Protein AF-A0A2X2WBQ2-F1 (afdb_monomer_lite)

Sequence (147 aa):
MNEFVDLLPAQQRMQGENWYRGTADAVTQNLDIIRRYKAEYVVILAGDHIYKQDYSRMLIDHFEKGARCTVACMPVPIEEATAFGVMAVDEGDKIIEFVEKPANPPAMPGDATKSLASMGIYIFNADYLYELLEEDDKDDTSSPRFR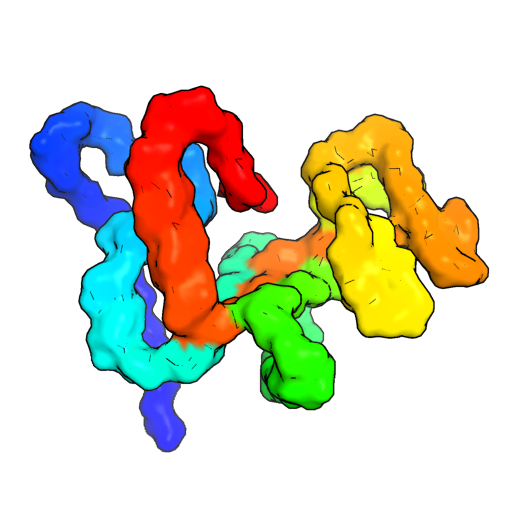

Organism: Citrobacter koseri (NCBI:txid545)

InterPro domains:
  IPR005835 Nucleotidyl transferase domain [PF00483] (8-140)
  IPR005836 ADP-glucose pyrophosphorylase, conserved site [PS00809] (19-27)
  IPR005836 ADP-glucose pyrophosphorylase, conserved site [PS00810] (117-127)
  IPR011831 Glucose-1-phosphate adenylyltransferase [PTHR43523] (2-138)
  IPR029044 Nucleotide-diphospho-sugar transferases [G3DSA:3.90.550.10] (1-147)
  IPR029044 Nucleotide-diphospho-sugar transferases [SSF53448] (3-138)

Structure (mmCIF, N/CA/C/O backbone):
data_AF-A0A2X2WBQ2-F1
#
_entry.id   AF-A0A2X2WBQ2-F1
#
loop_
_atom_site.group_PDB
_atom_site.id
_atom_site.type_symbol
_atom_site.label_atom_id
_atom_site.label_alt_id
_atom_site.label_comp_id
_atom_site.label_asym_id
_atom_site.label_entity_id
_atom_site.label_seq_id
_atom_site.pdbx_PDB_ins_code
_atom_site.Cartn_x
_atom_site.Cartn_y
_atom_site.Cartn_z
_atom_site.occupancy
_atom_site.B_iso_or_equiv
_atom_site.auth_seq_id
_atom_site.auth_comp_id
_atom_site.auth_asym_id
_atom_site.auth_atom_id
_atom_site.pdbx_PDB_model_num
ATOM 1 N N . MET A 1 1 ? 13.229 -22.628 -6.932 1.00 41.81 1 MET A N 1
ATOM 2 C CA . MET A 1 1 ? 13.470 -21.731 -5.787 1.00 41.81 1 MET A CA 1
ATOM 3 C C . MET A 1 1 ? 14.696 -20.918 -6.156 1.00 41.81 1 MET A C 1
ATOM 5 O O . MET A 1 1 ? 15.765 -21.499 -6.273 1.00 41.81 1 MET A O 1
ATOM 9 N N . ASN A 1 2 ? 14.496 -19.657 -6.535 1.00 53.19 2 ASN A N 1
ATOM 10 C CA . ASN A 1 2 ? 15.531 -18.767 -7.065 1.00 53.19 2 ASN A CA 1
ATOM 11 C C . ASN A 1 2 ? 15.476 -17.481 -6.232 1.00 53.19 2 ASN A C 1
ATOM 13 O O . ASN A 1 2 ? 14.990 -16.453 -6.688 1.00 53.19 2 ASN A O 1
ATOM 17 N N . GLU A 1 3 ? 15.844 -17.602 -4.958 1.00 67.56 3 GLU A N 1
ATOM 18 C CA . GLU A 1 3 ? 15.915 -16.476 -4.028 1.00 67.56 3 GLU A CA 1
ATOM 19 C C . GLU A 1 3 ? 17.302 -15.851 -4.154 1.00 67.56 3 GLU A C 1
ATOM 21 O O . GLU A 1 3 ? 18.316 -16.532 -3.996 1.00 67.56 3 GLU A O 1
ATOM 26 N N . PHE A 1 4 ? 17.352 -14.568 -4.481 1.00 77.00 4 PHE A N 1
ATOM 27 C CA . PHE A 1 4 ? 18.587 -13.802 -4.571 1.00 77.00 4 PHE A CA 1
ATOM 28 C C . PHE A 1 4 ? 18.334 -12.397 -4.029 1.00 77.00 4 PHE A C 1
ATOM 30 O O . PHE A 1 4 ? 17.196 -11.929 -3.976 1.00 77.00 4 PHE A O 1
ATOM 37 N N . VAL A 1 5 ? 19.405 -11.745 -3.588 1.00 78.62 5 VAL A N 1
ATOM 38 C CA . VAL A 1 5 ? 19.372 -10.379 -3.071 1.00 78.62 5 VAL A CA 1
ATOM 39 C C . VAL A 1 5 ? 20.275 -9.543 -3.957 1.00 78.62 5 VAL A C 1
ATOM 41 O O . VAL A 1 5 ? 21.482 -9.773 -3.987 1.00 78.62 5 VAL A O 1
ATOM 44 N N . ASP A 1 6 ? 19.681 -8.569 -4.637 1.00 78.56 6 ASP A N 1
ATOM 45 C CA . ASP A 1 6 ? 20.402 -7.573 -5.420 1.00 78.56 6 ASP A CA 1
ATOM 46 C C . ASP A 1 6 ? 20.361 -6.223 -4.711 1.00 78.56 6 ASP A C 1
ATOM 48 O O . ASP A 1 6 ? 19.310 -5.751 -4.2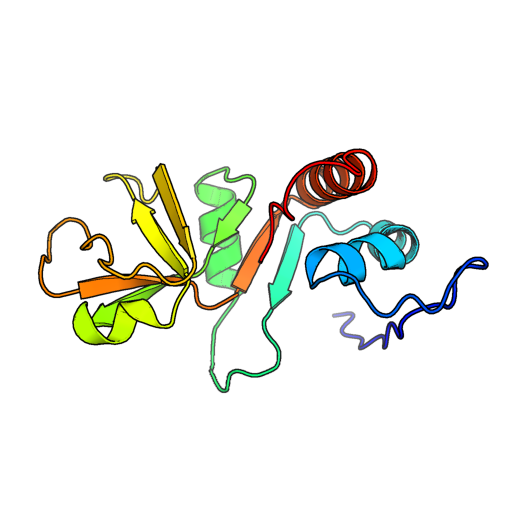77 1.00 78.56 6 ASP A O 1
ATOM 52 N N . LEU A 1 7 ? 21.528 -5.591 -4.603 1.00 77.81 7 LEU A N 1
ATOM 53 C CA . LEU A 1 7 ? 21.658 -4.242 -4.073 1.00 77.81 7 LEU A CA 1
ATOM 54 C C . LEU A 1 7 ? 21.620 -3.252 -5.234 1.00 77.81 7 LEU A C 1
ATOM 56 O O . LEU A 1 7 ? 22.473 -3.299 -6.120 1.00 77.81 7 LEU A O 1
ATOM 60 N N . LEU A 1 8 ? 20.646 -2.344 -5.202 1.00 80.06 8 LEU A N 1
ATOM 61 C CA . LEU A 1 8 ? 20.418 -1.332 -6.233 1.00 80.06 8 LEU A CA 1
ATOM 62 C C . LEU A 1 8 ? 20.735 0.065 -5.668 1.00 80.06 8 LEU A C 1
ATOM 64 O O . LEU A 1 8 ? 19.838 0.761 -5.183 1.00 80.06 8 LEU A O 1
ATOM 68 N N . PRO A 1 9 ? 22.023 0.466 -5.627 1.00 71.88 9 PRO A N 1
ATOM 69 C CA . PRO A 1 9 ? 22.404 1.788 -5.147 1.00 71.88 9 PRO A CA 1
ATOM 70 C C . PRO A 1 9 ? 21.938 2.872 -6.122 1.00 71.88 9 PRO A C 1
ATOM 72 O O . PRO A 1 9 ? 21.840 2.628 -7.325 1.00 71.88 9 PRO A O 1
ATOM 75 N N . ALA A 1 10 ? 21.723 4.086 -5.609 1.00 64.88 10 ALA A N 1
ATOM 76 C CA . ALA A 1 10 ? 21.407 5.239 -6.446 1.00 64.88 10 ALA A CA 1
ATOM 77 C C . ALA A 1 10 ? 22.488 5.404 -7.522 1.00 64.88 10 ALA A C 1
ATOM 79 O O . ALA A 1 10 ? 23.68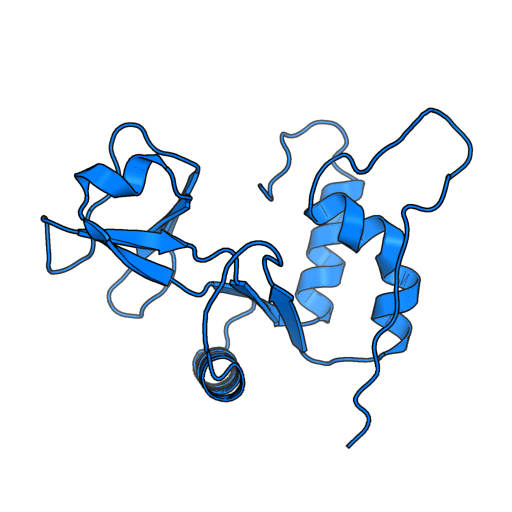0 5.498 -7.211 1.00 64.88 10 ALA A O 1
ATOM 80 N N . GLN A 1 11 ? 22.081 5.408 -8.790 1.00 58.56 11 GLN A N 1
ATOM 81 C CA . GLN A 1 11 ? 23.001 5.614 -9.899 1.00 58.56 11 GLN A CA 1
ATOM 82 C C . GLN A 1 11 ? 23.057 7.102 -10.227 1.00 58.56 11 GLN A C 1
ATOM 84 O O . GLN A 1 11 ? 22.041 7.731 -10.511 1.00 58.56 11 GLN A O 1
ATOM 89 N N . GLN A 1 12 ? 24.262 7.669 -10.224 1.00 47.34 12 GLN A N 1
ATOM 90 C CA . GLN A 1 12 ? 24.482 9.064 -10.589 1.00 47.34 12 GLN A CA 1
ATOM 91 C C . GLN A 1 12 ? 24.175 9.264 -12.085 1.00 47.34 12 GLN A C 1
ATOM 93 O O . GLN A 1 12 ? 25.034 9.050 -12.942 1.00 47.34 12 GLN A O 1
ATOM 98 N N . ARG A 1 13 ? 22.942 9.657 -12.429 1.00 50.16 13 ARG A N 1
ATOM 99 C CA . ARG A 1 13 ? 22.601 10.114 -13.784 1.00 50.16 13 ARG A CA 1
ATOM 100 C C . ARG A 1 13 ? 23.116 11.546 -13.962 1.00 50.16 13 ARG A C 1
ATOM 102 O O . ARG A 1 13 ? 22.929 12.402 -13.104 1.00 50.16 13 ARG A O 1
ATOM 109 N N . MET A 1 14 ? 23.853 11.782 -15.048 1.00 45.88 14 MET A N 1
ATOM 110 C CA . MET A 1 14 ? 24.594 13.024 -15.290 1.00 45.88 14 MET A CA 1
ATOM 111 C C . MET A 1 14 ? 23.661 14.224 -15.516 1.00 45.88 14 MET A C 1
ATOM 113 O O . MET A 1 14 ? 23.305 14.512 -16.651 1.00 45.88 14 MET A O 1
ATOM 117 N N . GLN A 1 15 ? 23.297 14.914 -14.434 1.00 43.53 15 GLN A N 1
ATOM 118 C CA . GLN A 1 15 ? 23.122 16.369 -14.287 1.00 43.53 15 GLN A CA 1
ATOM 119 C C . GLN A 1 15 ? 22.526 16.627 -12.891 1.00 43.53 15 GLN A C 1
ATOM 121 O O . GLN A 1 15 ? 21.336 16.437 -12.675 1.00 43.53 15 GLN A O 1
ATOM 126 N N . GLY A 1 16 ? 23.367 17.060 -11.947 1.00 47.19 16 GLY A N 1
ATOM 127 C CA . GLY A 1 16 ? 22.950 17.466 -10.598 1.00 47.19 16 GLY A CA 1
ATOM 128 C C . GLY A 1 16 ? 23.158 16.412 -9.505 1.00 47.19 16 GLY A C 1
ATOM 129 O O . GLY A 1 16 ? 23.185 15.210 -9.761 1.00 47.19 16 GLY A O 1
ATOM 130 N N . GLU A 1 17 ? 23.361 16.890 -8.277 1.00 51.97 17 GLU A N 1
ATOM 131 C CA . GLU A 1 17 ? 23.463 16.105 -7.040 1.00 51.97 17 GLU A CA 1
ATOM 132 C C . GLU A 1 17 ? 22.120 15.432 -6.700 1.00 51.97 17 GLU A C 1
ATOM 134 O O . GLU A 1 17 ? 21.435 15.843 -5.772 1.00 51.97 17 GLU A O 1
ATOM 139 N N . ASN A 1 18 ? 21.689 14.419 -7.450 1.00 50.03 18 ASN A N 1
ATOM 140 C CA . ASN A 1 18 ? 20.377 13.819 -7.203 1.00 50.03 18 ASN A CA 1
ATOM 141 C C . ASN A 1 18 ? 20.490 12.533 -6.381 1.00 50.03 18 ASN A C 1
ATOM 143 O O . ASN A 1 18 ? 20.639 11.430 -6.903 1.00 50.03 18 ASN A O 1
ATOM 147 N N . TRP A 1 19 ? 20.389 12.707 -5.060 1.00 60.84 19 TRP A N 1
ATOM 148 C CA . TRP A 1 19 ? 19.784 11.709 -4.176 1.00 60.84 19 TRP A CA 1
ATOM 149 C C . TRP A 1 19 ? 18.346 11.409 -4.630 1.00 60.84 19 TRP A C 1
ATOM 151 O O . TRP A 1 19 ? 17.719 12.247 -5.279 1.00 60.84 19 TRP A O 1
ATOM 161 N N . TYR A 1 20 ? 17.823 10.226 -4.291 1.00 59.81 20 TYR A N 1
ATOM 162 C CA . TYR A 1 20 ? 16.434 9.865 -4.586 1.00 59.81 20 TYR A CA 1
ATOM 163 C C . TYR A 1 20 ? 15.471 10.980 -4.137 1.00 59.81 20 TYR A C 1
ATOM 165 O O . TYR A 1 20 ? 15.497 11.383 -2.972 1.00 59.81 20 TYR A O 1
ATOM 173 N N . ARG A 1 21 ? 14.608 11.467 -5.041 1.00 69.50 21 ARG A N 1
ATOM 174 C CA . ARG A 1 21 ? 13.584 12.495 -4.744 1.00 69.50 21 ARG A CA 1
ATOM 175 C C . ARG A 1 21 ? 12.511 11.972 -3.778 1.00 69.50 21 ARG A C 1
ATOM 177 O O . ARG A 1 21 ? 11.818 12.760 -3.136 1.00 69.50 21 ARG A O 1
ATOM 184 N N . GLY A 1 22 ? 12.388 10.650 -3.670 1.00 75.38 22 GLY A N 1
ATOM 185 C CA . GLY A 1 22 ? 11.483 9.928 -2.782 1.00 75.38 22 GLY A CA 1
ATOM 186 C C . GLY A 1 22 ? 11.536 8.419 -3.033 1.00 75.38 22 GLY A C 1
ATOM 187 O O . GLY A 1 22 ? 12.304 7.945 -3.870 1.00 75.38 22 GLY A O 1
ATOM 188 N N . THR A 1 23 ? 10.703 7.658 -2.319 1.00 81.56 23 THR A N 1
ATOM 189 C CA . THR A 1 23 ? 10.649 6.189 -2.423 1.00 81.56 23 THR A CA 1
ATOM 190 C C . THR A 1 23 ? 10.277 5.718 -3.829 1.00 81.56 23 THR A C 1
ATOM 192 O O . THR A 1 23 ? 10.893 4.787 -4.340 1.00 81.56 23 THR A O 1
ATOM 195 N N . ALA A 1 24 ? 9.313 6.379 -4.479 1.00 83.69 24 ALA A N 1
ATOM 196 C CA . ALA A 1 24 ? 8.904 6.045 -5.844 1.00 83.69 24 ALA A CA 1
ATOM 197 C C . ALA A 1 24 ? 10.026 6.297 -6.862 1.00 83.69 24 ALA A C 1
ATOM 199 O O . ALA A 1 24 ? 10.330 5.412 -7.653 1.00 83.69 24 ALA A O 1
ATOM 200 N N . ASP A 1 25 ? 10.721 7.435 -6.762 1.00 83.62 25 ASP A N 1
ATOM 201 C CA . ASP A 1 25 ? 11.872 7.763 -7.615 1.00 83.62 25 ASP A CA 1
ATOM 202 C C . ASP A 1 25 ? 12.995 6.716 -7.497 1.00 83.62 25 ASP A C 1
ATOM 204 O O . ASP A 1 25 ? 13.598 6.327 -8.496 1.00 83.62 25 ASP A O 1
ATOM 208 N N . ALA A 1 26 ? 13.221 6.161 -6.300 1.00 86.06 26 ALA A N 1
ATOM 209 C CA . ALA A 1 26 ? 14.180 5.072 -6.127 1.00 86.06 26 ALA A CA 1
ATOM 210 C C . ALA A 1 26 ? 13.818 3.813 -6.927 1.00 86.06 26 ALA A C 1
ATOM 212 O O . ALA A 1 26 ? 14.702 3.149 -7.476 1.00 86.06 26 ALA A O 1
ATOM 213 N N . VAL A 1 27 ? 12.527 3.494 -7.034 1.00 88.75 27 VAL A N 1
ATOM 214 C CA . VAL A 1 27 ? 12.050 2.383 -7.866 1.00 88.75 27 VAL A CA 1
ATOM 215 C C . VAL A 1 27 ? 12.131 2.753 -9.350 1.00 88.75 27 VAL A C 1
ATOM 217 O O . VAL A 1 27 ? 12.636 1.955 -10.140 1.00 88.75 27 VAL A O 1
ATOM 220 N N . THR A 1 28 ? 11.725 3.970 -9.727 1.00 88.31 28 THR A N 1
ATOM 221 C CA . THR A 1 28 ? 11.764 4.475 -11.111 1.00 88.31 28 THR A CA 1
ATOM 222 C C . THR A 1 28 ? 13.175 4.450 -11.694 1.00 88.31 28 THR A C 1
ATOM 224 O O . THR A 1 28 ? 13.384 3.948 -12.799 1.00 88.31 28 THR A O 1
ATOM 227 N N . GLN A 1 29 ? 14.183 4.908 -10.945 1.00 86.75 29 GLN A N 1
ATOM 228 C CA . GLN A 1 29 ? 15.576 4.898 -11.406 1.00 86.75 29 GLN A CA 1
ATOM 229 C C . GLN A 1 29 ? 16.099 3.483 -11.706 1.00 86.75 29 GLN A C 1
ATOM 231 O O . GLN A 1 29 ? 16.985 3.320 -12.544 1.00 86.75 29 GLN A O 1
ATOM 236 N N . ASN A 1 30 ? 15.528 2.462 -11.063 1.00 89.12 30 ASN A N 1
ATOM 237 C CA . ASN A 1 30 ? 15.922 1.061 -11.193 1.00 89.12 30 ASN A CA 1
ATOM 238 C C . ASN A 1 30 ? 14.961 0.225 -12.061 1.00 89.12 30 ASN A C 1
ATOM 240 O O . ASN A 1 30 ? 15.112 -0.998 -12.157 1.00 89.12 30 ASN A O 1
ATOM 244 N N . LEU A 1 31 ? 13.993 0.863 -12.727 1.00 88.88 31 LEU A N 1
ATOM 245 C CA . LEU A 1 31 ? 12.924 0.186 -13.463 1.00 88.88 31 LEU A CA 1
ATOM 246 C C . LEU A 1 31 ? 13.455 -0.740 -14.570 1.00 88.88 31 LEU A C 1
ATOM 248 O O . LEU A 1 31 ? 12.948 -1.846 -14.749 1.00 88.88 31 LEU A O 1
ATOM 252 N N . ASP A 1 32 ? 14.531 -0.341 -15.255 1.00 87.69 32 ASP A N 1
ATOM 253 C CA . ASP A 1 32 ? 15.186 -1.142 -16.300 1.00 87.69 32 ASP A CA 1
ATOM 254 C C . ASP A 1 32 ? 15.725 -2.484 -15.787 1.00 87.69 32 ASP A C 1
ATOM 256 O O . ASP A 1 32 ? 15.778 -3.464 -16.535 1.00 87.69 32 ASP A O 1
ATOM 260 N N . ILE A 1 33 ? 16.157 -2.533 -14.525 1.00 89.69 33 ILE A N 1
ATOM 261 C CA . ILE A 1 33 ? 16.643 -3.755 -13.879 1.00 89.69 33 ILE A CA 1
ATOM 262 C C . ILE A 1 33 ? 15.441 -4.599 -13.463 1.00 89.69 33 ILE A C 1
ATOM 264 O O . ILE A 1 33 ? 15.378 -5.782 -13.793 1.00 89.69 33 ILE A O 1
ATOM 268 N N . ILE A 1 34 ? 14.450 -3.970 -12.824 1.00 90.12 34 ILE A N 1
ATOM 269 C CA . ILE A 1 34 ? 13.235 -4.634 -12.338 1.00 90.12 34 ILE A CA 1
ATOM 270 C C . ILE A 1 34 ? 12.478 -5.314 -13.492 1.00 90.12 34 ILE A C 1
ATOM 272 O O . ILE A 1 34 ? 12.114 -6.485 -13.385 1.00 90.12 34 ILE A O 1
ATOM 276 N N . ARG A 1 35 ? 12.322 -4.638 -14.640 1.00 90.94 35 ARG A N 1
ATOM 277 C CA . ARG A 1 35 ? 11.648 -5.175 -15.839 1.00 90.94 35 ARG A CA 1
ATOM 278 C C . ARG A 1 35 ? 12.306 -6.448 -16.387 1.00 90.94 35 ARG A C 1
ATOM 280 O O . ARG A 1 35 ? 11.626 -7.284 -16.983 1.00 90.94 35 ARG A O 1
ATOM 287 N N . ARG A 1 36 ? 13.617 -6.642 -16.188 1.00 92.12 36 ARG A N 1
ATOM 288 C CA . ARG A 1 36 ? 14.330 -7.846 -16.667 1.00 92.12 36 ARG A CA 1
ATOM 289 C C . ARG A 1 36 ? 13.933 -9.104 -15.907 1.00 92.12 36 ARG A C 1
ATOM 291 O O . ARG A 1 36 ? 14.049 -10.189 -16.475 1.00 92.12 36 ARG A O 1
ATOM 298 N N . TYR A 1 37 ? 13.434 -8.965 -14.679 1.00 91.88 37 TYR A N 1
ATOM 299 C CA . TYR A 1 37 ? 12.926 -10.093 -13.901 1.00 91.88 37 TYR A CA 1
ATOM 300 C C . TYR A 1 37 ? 11.624 -10.667 -14.450 1.00 91.88 37 TYR A C 1
ATOM 302 O O . TYR A 1 37 ? 11.316 -11.814 -14.139 1.00 91.88 37 TYR A O 1
ATOM 310 N N . LYS A 1 38 ? 10.894 -9.916 -15.293 1.00 93.12 38 LYS A N 1
ATOM 311 C CA . LYS A 1 38 ? 9.610 -10.340 -15.879 1.00 93.12 38 LYS A CA 1
ATOM 312 C C . LYS A 1 38 ? 8.639 -10.869 -14.815 1.00 93.12 38 LYS A C 1
ATOM 314 O O . LYS A 1 38 ? 7.984 -11.889 -15.016 1.00 93.12 38 LYS A O 1
ATOM 319 N N . ALA A 1 39 ? 8.611 -10.204 -13.662 1.00 94.06 39 ALA A N 1
ATOM 320 C CA . ALA A 1 39 ? 7.691 -10.536 -12.588 1.00 94.06 39 ALA A CA 1
ATOM 321 C C . ALA A 1 39 ? 6.266 -10.127 -12.985 1.00 94.06 39 ALA A C 1
ATOM 323 O O . ALA A 1 39 ? 6.081 -9.081 -13.597 1.00 94.06 39 ALA A O 1
ATOM 324 N N . GLU A 1 40 ? 5.273 -10.933 -12.614 1.00 95.38 40 GLU A N 1
ATOM 325 C CA . 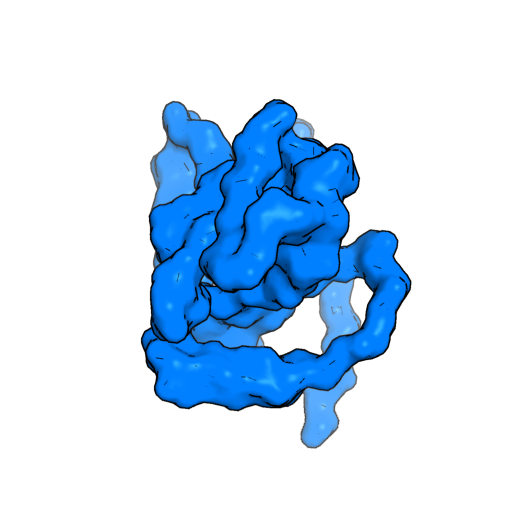GLU A 1 40 ? 3.852 -10.582 -12.782 1.00 95.38 40 GLU A CA 1
ATOM 326 C C . GLU A 1 40 ? 3.367 -9.659 -11.655 1.00 95.38 40 GLU A C 1
ATOM 328 O O . GLU A 1 40 ? 2.568 -8.751 -11.878 1.00 95.38 40 GLU A O 1
ATOM 333 N N . TYR A 1 41 ? 3.919 -9.850 -10.454 1.00 96.12 41 TYR A N 1
ATOM 334 C CA . TYR A 1 41 ? 3.595 -9.081 -9.258 1.00 96.12 41 TYR A CA 1
ATOM 335 C C . TYR A 1 41 ? 4.859 -8.515 -8.626 1.00 96.12 41 TYR A C 1
ATOM 337 O O . TYR A 1 41 ? 5.886 -9.193 -8.547 1.00 96.12 41 TYR A O 1
ATOM 345 N N . VAL A 1 42 ? 4.769 -7.281 -8.135 1.00 95.94 42 VAL A N 1
ATOM 346 C CA . VAL A 1 42 ? 5.842 -6.610 -7.398 1.00 95.94 42 VAL A CA 1
ATOM 347 C C . VAL A 1 42 ? 5.366 -6.337 -5.979 1.00 95.94 42 VAL A C 1
ATOM 349 O O . VAL A 1 42 ? 4.334 -5.698 -5.780 1.00 95.94 42 VAL A O 1
ATOM 352 N N . VAL A 1 43 ? 6.133 -6.810 -4.997 1.00 95.50 43 VAL A N 1
ATOM 353 C CA . VAL A 1 43 ? 5.897 -6.535 -3.576 1.00 95.50 43 VAL A CA 1
ATOM 354 C C . VAL A 1 43 ? 6.889 -5.471 -3.114 1.00 95.50 43 VAL A C 1
ATOM 356 O O . VAL A 1 43 ? 8.099 -5.676 -3.199 1.00 95.50 43 VAL A O 1
ATOM 359 N N . ILE A 1 44 ? 6.381 -4.343 -2.628 1.00 94.31 44 ILE A N 1
ATOM 360 C CA . ILE A 1 44 ? 7.168 -3.244 -2.064 1.00 94.31 44 ILE A CA 1
ATOM 361 C C . ILE A 1 44 ? 7.054 -3.304 -0.544 1.00 94.31 44 ILE A C 1
ATOM 363 O O . ILE A 1 44 ? 5.946 -3.363 -0.012 1.00 94.31 44 ILE A O 1
ATOM 367 N N . LEU A 1 45 ? 8.194 -3.290 0.147 1.00 93.00 45 LEU A N 1
ATOM 368 C CA . LEU A 1 45 ? 8.279 -3.439 1.598 1.00 93.00 45 LEU A CA 1
ATOM 369 C C . LEU A 1 45 ? 9.075 -2.288 2.216 1.00 93.00 45 LEU A C 1
ATOM 371 O O . LEU A 1 45 ? 10.182 -1.986 1.767 1.00 93.00 45 LEU A O 1
ATOM 375 N N . ALA A 1 46 ? 8.548 -1.710 3.293 1.00 89.31 46 ALA A N 1
ATOM 376 C CA . ALA A 1 46 ? 9.310 -0.855 4.195 1.00 89.31 46 ALA A CA 1
ATOM 377 C C . ALA A 1 46 ? 10.334 -1.697 4.984 1.00 89.31 46 ALA A C 1
ATOM 379 O O . ALA A 1 46 ? 9.978 -2.667 5.660 1.00 89.31 46 ALA A O 1
ATOM 380 N N . GLY A 1 47 ? 11.619 -1.356 4.854 1.00 86.06 47 GLY A N 1
ATOM 381 C CA . GLY A 1 47 ? 12.739 -2.113 5.432 1.00 86.06 47 GLY A CA 1
ATOM 382 C C . GLY A 1 47 ? 13.091 -1.758 6.882 1.00 86.06 47 GLY A C 1
ATOM 383 O O . GLY A 1 47 ? 14.031 -2.323 7.433 1.00 86.06 47 GLY A O 1
ATOM 384 N N . ASP A 1 48 ? 12.375 -0.817 7.491 1.00 87.25 48 ASP A N 1
ATOM 385 C CA . ASP A 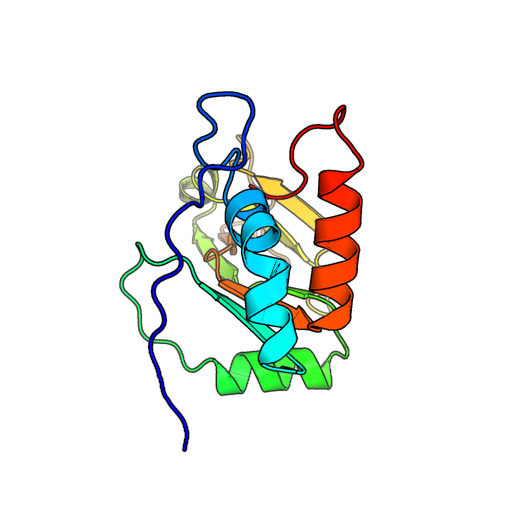1 48 ? 12.623 -0.252 8.822 1.00 87.25 48 ASP A CA 1
ATOM 386 C C . ASP A 1 48 ? 11.675 -0.786 9.912 1.00 87.25 48 ASP A C 1
ATOM 388 O O . ASP A 1 48 ? 11.836 -0.468 11.092 1.00 87.25 48 ASP A O 1
ATOM 392 N N . HIS A 1 49 ? 10.728 -1.656 9.552 1.00 86.38 49 HIS A N 1
ATOM 393 C CA . HIS A 1 49 ? 9.801 -2.290 10.489 1.00 86.38 49 HIS A CA 1
ATOM 394 C C . HIS A 1 49 ? 10.238 -3.716 10.869 1.00 86.38 49 HIS A C 1
ATOM 396 O O . HIS A 1 49 ? 10.656 -4.508 10.026 1.00 86.38 49 HIS A O 1
ATOM 402 N N . ILE A 1 50 ? 10.065 -4.087 12.144 1.00 89.50 50 ILE A N 1
ATOM 403 C CA . ILE A 1 50 ? 10.283 -5.459 12.635 1.00 89.50 50 ILE A CA 1
ATOM 404 C C . ILE A 1 50 ? 8.929 -6.164 12.752 1.00 89.50 50 ILE A C 1
ATOM 406 O O . ILE A 1 50 ? 8.140 -5.856 13.642 1.00 89.50 50 ILE A O 1
ATOM 410 N N . TYR A 1 51 ? 8.665 -7.135 11.878 1.00 89.25 51 TYR A N 1
ATOM 411 C CA . TYR A 1 51 ? 7.421 -7.909 11.872 1.00 89.25 51 TYR A CA 1
ATOM 412 C C . TYR A 1 51 ? 7.623 -9.305 11.268 1.00 89.25 51 TYR A C 1
ATOM 414 O O . TYR A 1 51 ? 8.688 -9.642 10.749 1.00 89.25 51 TYR A O 1
ATOM 422 N N . LYS A 1 52 ? 6.588 -10.146 11.363 1.00 91.06 52 LYS A N 1
ATOM 423 C CA . LYS A 1 52 ? 6.498 -11.431 10.661 1.00 91.06 52 LYS A CA 1
ATOM 424 C C . LYS A 1 52 ? 5.178 -11.478 9.911 1.00 91.06 52 LYS A C 1
ATOM 426 O O . LYS A 1 52 ? 4.125 -11.436 10.539 1.00 91.06 52 LYS A O 1
ATOM 431 N N . GLN A 1 53 ? 5.245 -11.592 8.591 1.00 91.06 53 GLN A N 1
ATOM 432 C CA . GLN A 1 53 ? 4.073 -11.653 7.727 1.00 91.06 53 GLN A CA 1
ATOM 433 C C . GLN A 1 53 ? 4.295 -12.665 6.604 1.00 91.06 53 GLN A C 1
ATOM 435 O O . GLN A 1 53 ? 5.403 -12.818 6.098 1.00 91.06 53 GLN A O 1
ATOM 440 N N . ASP A 1 54 ? 3.224 -13.365 6.237 1.00 92.38 54 ASP A N 1
ATOM 441 C CA . ASP A 1 54 ? 3.185 -14.283 5.103 1.00 92.38 54 ASP A CA 1
ATOM 442 C C . ASP A 1 54 ? 2.579 -13.560 3.891 1.00 92.38 54 ASP A C 1
ATOM 444 O O . ASP A 1 54 ? 1.357 -13.428 3.776 1.00 92.38 54 ASP A O 1
ATOM 448 N N . TYR A 1 55 ? 3.435 -13.059 2.995 1.00 93.81 55 TYR A N 1
ATOM 449 C CA . TYR A 1 55 ? 3.001 -12.301 1.815 1.00 93.81 55 TYR A CA 1
ATOM 450 C C . TYR A 1 55 ? 2.242 -13.151 0.794 1.00 93.81 55 TYR A C 1
ATOM 452 O O . TYR A 1 55 ? 1.517 -12.590 -0.023 1.00 93.81 55 TYR A O 1
ATOM 460 N N . SER A 1 56 ? 2.354 -14.485 0.845 1.00 93.81 56 SER A N 1
ATOM 461 C CA . SER A 1 56 ? 1.622 -15.356 -0.081 1.00 93.81 56 SER A CA 1
ATOM 462 C C . SER A 1 56 ? 0.109 -15.202 0.084 1.00 93.81 56 SER A C 1
ATOM 464 O O . SER A 1 56 ? -0.618 -15.143 -0.901 1.00 93.81 56 SER A O 1
ATOM 466 N N . ARG A 1 57 ? -0.364 -15.022 1.323 1.00 94.88 57 ARG A N 1
ATOM 467 C CA . ARG A 1 57 ? -1.782 -14.779 1.624 1.00 94.88 57 ARG A CA 1
ATOM 468 C C . ARG A 1 57 ? -2.260 -13.431 1.103 1.00 94.88 57 ARG A C 1
ATOM 470 O O . ARG A 1 57 ? -3.354 -13.342 0.563 1.00 94.88 57 ARG A O 1
ATOM 477 N N . MET A 1 58 ? -1.429 -12.400 1.245 1.00 94.81 58 MET A N 1
ATOM 478 C CA . MET A 1 58 ? -1.737 -11.065 0.729 1.00 94.81 58 MET A CA 1
ATOM 479 C C . MET A 1 58 ? -1.768 -11.061 -0.806 1.00 94.81 58 MET A C 1
ATOM 481 O O . MET A 1 58 ? -2.612 -10.399 -1.400 1.00 94.81 58 MET A O 1
ATOM 485 N N . LEU A 1 59 ? -0.886 -11.834 -1.446 1.00 95.25 59 LEU A N 1
ATOM 486 C CA . LEU A 1 59 ? -0.876 -12.009 -2.895 1.00 95.25 59 LEU A CA 1
ATOM 487 C C . LEU A 1 59 ? -2.116 -12.764 -3.395 1.00 95.25 59 LEU A C 1
ATOM 489 O O . LEU A 1 59 ? -2.673 -12.395 -4.425 1.00 95.25 59 LEU A O 1
ATOM 493 N N . ILE A 1 60 ? -2.568 -13.786 -2.661 1.00 95.94 60 ILE A N 1
ATOM 494 C CA . ILE A 1 60 ? -3.824 -14.488 -2.960 1.00 95.94 60 ILE A CA 1
ATOM 495 C C . ILE A 1 60 ? -5.007 -13.516 -2.877 1.00 95.94 60 ILE A C 1
ATOM 497 O O . ILE A 1 60 ? -5.760 -13.432 -3.839 1.00 95.94 60 ILE A O 1
ATOM 501 N N . ASP A 1 61 ? -5.129 -12.724 -1.804 1.00 94.88 61 ASP A N 1
ATOM 502 C CA . ASP A 1 61 ? -6.209 -11.727 -1.668 1.00 94.88 61 ASP A CA 1
ATOM 503 C C . ASP A 1 61 ? -6.170 -10.679 -2.797 1.00 94.88 61 ASP A C 1
ATOM 505 O O . ASP A 1 61 ? -7.197 -10.345 -3.387 1.00 94.88 61 ASP A O 1
ATOM 509 N N . HIS A 1 62 ? -4.972 -10.209 -3.165 1.00 96.19 62 HIS A N 1
ATOM 510 C CA . HIS A 1 62 ? -4.766 -9.306 -4.301 1.00 96.19 62 HIS A CA 1
ATOM 511 C C . HIS A 1 62 ? -5.274 -9.906 -5.622 1.00 96.19 62 HIS A C 1
ATOM 513 O O . HIS A 1 62 ? -5.985 -9.235 -6.377 1.00 96.19 62 HIS A O 1
ATOM 519 N N . PHE A 1 63 ? -4.937 -11.173 -5.879 1.00 94.62 63 PHE A N 1
ATOM 520 C CA . PHE A 1 63 ? -5.371 -11.907 -7.065 1.00 94.62 63 PHE A CA 1
ATOM 521 C C . PHE A 1 63 ? -6.886 -12.144 -7.075 1.00 94.62 63 PHE A C 1
ATOM 523 O O . PHE A 1 63 ? -7.545 -11.851 -8.071 1.00 94.62 63 PHE A O 1
ATOM 530 N N . GLU A 1 64 ? -7.452 -12.630 -5.968 1.00 95.00 64 GLU A N 1
ATOM 531 C CA . GLU A 1 64 ? -8.879 -12.950 -5.842 1.00 95.00 64 GLU A CA 1
ATOM 532 C C . GLU A 1 64 ? -9.767 -11.710 -5.989 1.00 95.00 64 GLU A C 1
ATOM 534 O O . GLU A 1 64 ? -10.815 -11.774 -6.635 1.00 95.00 64 GLU A O 1
ATOM 539 N N . LYS A 1 65 ? -9.329 -10.561 -5.460 1.00 93.75 65 LYS A N 1
ATOM 540 C CA . LYS A 1 65 ? -10.031 -9.276 -5.606 1.00 93.75 65 LYS A CA 1
ATOM 541 C C . LYS A 1 65 ? -9.824 -8.620 -6.976 1.00 93.75 65 LYS A C 1
ATOM 543 O O . LYS A 1 65 ? -10.480 -7.622 -7.273 1.00 93.75 65 LYS A O 1
ATOM 548 N N . GLY A 1 66 ? -8.921 -9.140 -7.814 1.00 94.06 66 GLY A N 1
ATOM 549 C CA . GLY A 1 66 ? -8.576 -8.538 -9.107 1.00 94.06 66 GLY A CA 1
ATOM 550 C C . GLY A 1 66 ? -8.027 -7.113 -8.972 1.00 94.06 66 GLY A C 1
ATOM 551 O O . GLY A 1 66 ? -8.249 -6.270 -9.847 1.00 94.06 66 GLY A O 1
ATOM 552 N N . ALA A 1 67 ? -7.365 -6.818 -7.851 1.00 94.31 67 ALA A N 1
ATOM 553 C CA . ALA A 1 67 ? -6.836 -5.495 -7.567 1.00 94.31 67 ALA A CA 1
ATOM 554 C C . ALA A 1 67 ? -5.618 -5.193 -8.456 1.00 94.31 67 ALA A C 1
ATOM 556 O O . ALA A 1 67 ? -4.891 -6.087 -8.877 1.00 94.31 67 ALA A O 1
ATOM 557 N N . ARG A 1 68 ? -5.377 -3.910 -8.750 1.00 95.50 68 ARG A N 1
ATOM 558 C CA . ARG A 1 68 ? -4.130 -3.471 -9.410 1.00 95.50 68 ARG A CA 1
ATOM 559 C C . ARG A 1 68 ? -3.046 -3.077 -8.413 1.00 95.50 68 ARG A C 1
ATOM 561 O O . ARG A 1 68 ? -1.862 -3.203 -8.710 1.00 95.50 68 ARG A O 1
ATOM 568 N N . CYS A 1 69 ? -3.473 -2.623 -7.237 1.00 96.06 69 CYS A N 1
ATOM 569 C CA . CYS A 1 69 ? -2.651 -2.323 -6.077 1.00 96.06 69 CYS A CA 1
ATOM 570 C C . CYS A 1 69 ? -3.400 -2.785 -4.820 1.00 96.06 69 CYS A C 1
ATOM 572 O O . CYS A 1 69 ? -4.589 -2.497 -4.682 1.00 96.06 69 CYS A O 1
ATOM 574 N N . THR A 1 70 ? -2.709 -3.480 -3.920 1.00 96.00 70 THR A N 1
ATOM 575 C CA . THR A 1 70 ? -3.199 -3.834 -2.583 1.00 96.00 70 THR A CA 1
ATOM 576 C C . THR A 1 70 ? -2.246 -3.270 -1.543 1.00 96.00 70 THR A C 1
ATOM 578 O O . THR A 1 70 ? -1.036 -3.466 -1.641 1.00 96.00 70 THR A O 1
ATOM 581 N N . VAL A 1 71 ? -2.794 -2.606 -0.528 1.00 95.25 71 VAL A N 1
ATOM 582 C CA . VAL A 1 71 ? -2.033 -2.031 0.586 1.00 95.25 71 VAL A CA 1
ATOM 583 C C . VAL A 1 71 ? -2.297 -2.851 1.841 1.00 95.25 71 VAL A C 1
ATOM 585 O O . VAL A 1 71 ? -3.453 -3.088 2.185 1.00 95.25 71 VAL A O 1
ATOM 588 N N . ALA A 1 72 ? -1.245 -3.283 2.538 1.00 94.00 72 ALA A N 1
ATOM 589 C CA . ALA A 1 72 ? -1.426 -3.905 3.844 1.00 94.00 72 ALA A CA 1
ATOM 590 C C . ALA A 1 72 ? -1.745 -2.819 4.873 1.00 94.00 72 ALA A C 1
ATOM 592 O O . ALA A 1 72 ? -0.999 -1.845 5.018 1.00 94.00 72 ALA A O 1
ATOM 593 N N . CYS A 1 73 ? -2.836 -3.008 5.605 1.00 92.69 73 CYS A N 1
ATOM 594 C CA . CYS A 1 73 ? -3.243 -2.114 6.674 1.00 92.69 73 CYS A CA 1
ATOM 595 C C . CYS A 1 73 ? -3.498 -2.876 7.971 1.00 92.69 73 CYS A C 1
ATOM 597 O O . CYS A 1 73 ? -3.766 -4.079 7.973 1.00 92.69 73 CYS A O 1
ATOM 599 N N . MET A 1 74 ? -3.409 -2.154 9.084 1.00 92.12 74 MET A N 1
ATOM 600 C CA . MET A 1 74 ? -3.686 -2.681 10.411 1.00 92.12 74 MET A CA 1
ATOM 601 C C . MET A 1 74 ? -4.537 -1.682 11.206 1.00 92.12 74 MET A C 1
ATOM 603 O O . MET A 1 74 ? -4.264 -0.480 11.157 1.00 92.12 74 MET A O 1
ATOM 607 N N . PRO A 1 75 ? -5.547 -2.149 11.964 1.00 93.44 75 PRO A N 1
ATOM 608 C CA . PRO A 1 75 ? -6.284 -1.295 12.882 1.00 93.44 75 PRO A CA 1
ATOM 609 C C . PRO A 1 75 ? -5.380 -0.808 14.017 1.00 93.44 75 PRO A C 1
ATOM 611 O O . PRO A 1 75 ? -4.818 -1.617 14.758 1.00 93.44 75 PRO A O 1
ATOM 614 N N . VAL A 1 76 ? -5.296 0.506 14.190 1.00 94.19 76 VAL A N 1
ATOM 615 C CA . VAL A 1 76 ? -4.606 1.159 15.312 1.00 94.19 76 VAL A CA 1
ATOM 616 C C . VAL A 1 76 ? -5.579 2.075 16.058 1.00 94.19 76 VAL A C 1
ATOM 618 O O . VAL A 1 76 ? -6.571 2.504 15.459 1.00 94.19 76 VAL A O 1
ATOM 621 N N . PRO A 1 77 ? -5.350 2.380 17.348 1.00 95.69 77 PRO A N 1
ATOM 622 C CA . PRO A 1 77 ? -6.127 3.398 18.050 1.00 95.69 77 PRO A CA 1
ATOM 623 C C . PRO A 1 77 ? -6.127 4.720 17.274 1.00 95.69 77 PRO A C 1
ATOM 625 O O . PRO A 1 77 ? -5.083 5.153 16.784 1.00 95.69 77 PRO A O 1
ATOM 628 N N . ILE A 1 78 ? -7.287 5.373 17.171 1.00 94.19 78 ILE A N 1
ATOM 629 C CA . ILE A 1 78 ? -7.447 6.604 16.373 1.00 94.19 78 ILE A CA 1
ATOM 630 C C . ILE A 1 78 ? -6.491 7.728 16.812 1.00 94.19 78 ILE A C 1
ATOM 632 O O . ILE A 1 78 ? -6.038 8.524 15.997 1.00 94.19 78 ILE A O 1
ATOM 636 N N . GLU A 1 79 ? -6.126 7.752 18.093 1.00 92.56 79 GLU A N 1
ATOM 637 C CA . GLU A 1 79 ? -5.194 8.717 18.687 1.00 92.56 79 GLU A CA 1
ATOM 638 C C . GLU A 1 79 ? -3.757 8.553 18.153 1.00 92.56 79 GLU A C 1
ATOM 640 O O . GLU A 1 79 ? -3.033 9.534 17.983 1.00 92.56 79 GLU A O 1
ATOM 645 N N . GLU A 1 80 ? -3.358 7.320 17.828 1.00 91.94 80 GLU A N 1
ATOM 646 C CA . GLU A 1 80 ? -2.027 6.980 17.306 1.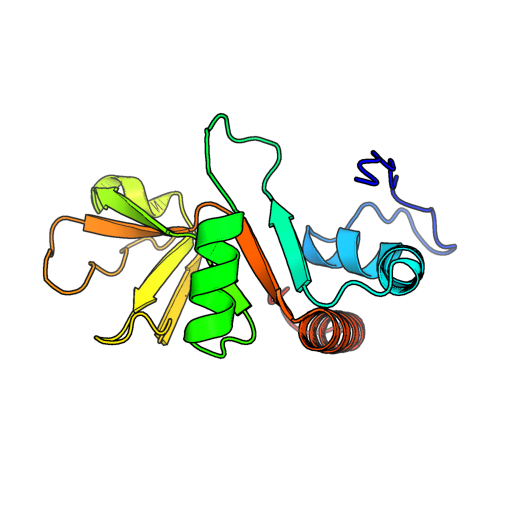00 91.94 80 GLU A CA 1
ATOM 647 C C . GLU A 1 80 ? -1.960 7.071 15.773 1.00 91.94 80 GLU A C 1
ATOM 649 O O . GLU A 1 80 ? -0.882 7.217 15.195 1.00 91.94 80 GLU A O 1
ATOM 654 N N . ALA A 1 81 ? -3.114 7.038 15.099 1.00 92.75 81 ALA A N 1
ATOM 655 C CA . ALA A 1 81 ? -3.218 7.007 13.641 1.00 92.75 81 ALA A CA 1
ATOM 656 C C . ALA A 1 81 ? -2.667 8.268 12.946 1.00 92.75 81 ALA A C 1
ATOM 658 O O . ALA A 1 81 ? -2.343 8.229 11.762 1.00 92.75 81 ALA A O 1
ATOM 659 N N . THR A 1 82 ? -2.495 9.371 13.680 1.00 92.00 82 THR A N 1
ATOM 660 C CA . THR A 1 82 ? -1.941 10.640 13.168 1.00 92.00 82 THR A CA 1
ATOM 661 C C . THR A 1 82 ? -0.502 10.523 12.648 1.00 92.00 82 THR A C 1
ATOM 663 O O . THR A 1 82 ? -0.068 11.347 11.843 1.00 92.00 82 THR A O 1
ATOM 666 N N . ALA A 1 83 ? 0.245 9.498 13.073 1.00 89.25 83 ALA A N 1
ATOM 667 C CA . ALA A 1 83 ? 1.621 9.255 12.639 1.00 89.25 83 ALA A CA 1
ATOM 668 C C . ALA A 1 83 ? 1.735 8.450 11.331 1.00 89.25 83 ALA A C 1
ATOM 670 O O . ALA A 1 83 ? 2.835 8.343 10.782 1.00 89.25 83 ALA A O 1
ATOM 671 N N . PHE A 1 84 ? 0.624 7.903 10.829 1.00 90.38 84 PHE A N 1
ATOM 672 C CA . PHE A 1 84 ? 0.594 6.957 9.715 1.00 90.38 84 PHE A CA 1
ATOM 673 C C . PHE A 1 84 ? -0.185 7.503 8.514 1.00 90.38 84 PHE A C 1
ATOM 675 O O . PHE A 1 84 ? -0.958 8.456 8.628 1.00 90.38 84 PHE A O 1
ATOM 682 N N . GLY A 1 85 ? -0.018 6.861 7.359 1.00 91.38 85 GLY A N 1
ATOM 683 C CA . GLY A 1 85 ? -0.969 6.976 6.259 1.00 91.38 85 GLY A CA 1
ATOM 684 C C . GLY A 1 85 ? -2.246 6.224 6.608 1.00 91.38 85 GLY A C 1
ATOM 685 O O . GLY A 1 85 ? -2.201 5.021 6.866 1.00 91.38 85 GLY A O 1
ATOM 686 N N . VAL A 1 86 ? -3.376 6.922 6.660 1.00 94.06 86 VAL A N 1
ATOM 687 C CA . VAL A 1 86 ? -4.661 6.360 7.084 1.00 94.06 86 VAL A CA 1
ATOM 688 C C . VAL A 1 86 ? -5.582 6.234 5.884 1.00 94.06 86 VAL A C 1
ATOM 690 O O . VAL A 1 86 ? -5.694 7.155 5.077 1.00 94.06 86 VAL A O 1
ATOM 693 N N . MET A 1 87 ? -6.253 5.092 5.777 1.00 92.88 87 MET A N 1
ATOM 694 C CA . MET A 1 87 ? -7.166 4.794 4.679 1.00 92.88 87 MET A CA 1
ATOM 695 C C . MET A 1 87 ? -8.611 4.650 5.148 1.00 92.88 87 MET A C 1
ATOM 697 O O . MET A 1 87 ? -8.888 4.068 6.197 1.00 92.88 87 MET A O 1
ATOM 701 N N . ALA A 1 88 ? -9.531 5.151 4.328 1.00 90.38 88 ALA A N 1
ATOM 702 C CA . ALA A 1 88 ? -10.948 4.836 4.412 1.00 90.38 88 ALA A CA 1
ATOM 703 C C . ALA A 1 88 ? -11.283 3.784 3.351 1.00 90.38 88 ALA A C 1
ATOM 705 O O . ALA A 1 88 ? -10.901 3.926 2.185 1.00 90.38 88 ALA A O 1
ATOM 706 N N . VAL A 1 89 ? -12.004 2.741 3.756 1.00 90.56 89 VAL A N 1
ATOM 707 C CA . VAL A 1 89 ? -12.407 1.626 2.889 1.00 90.56 89 VAL A CA 1
ATOM 708 C C . VAL A 1 89 ? -13.925 1.477 2.860 1.00 90.56 89 VAL A C 1
ATOM 710 O O . VAL A 1 89 ? -14.603 1.883 3.807 1.00 90.56 89 VAL A O 1
ATOM 713 N N . ASP A 1 90 ? -14.458 0.915 1.776 1.00 88.44 90 ASP A N 1
ATOM 714 C CA . ASP A 1 90 ? -15.861 0.495 1.701 1.00 88.44 90 ASP A CA 1
ATOM 715 C C . ASP A 1 90 ? -16.084 -0.913 2.290 1.00 88.44 90 ASP A C 1
ATOM 717 O O . ASP A 1 90 ? -15.172 -1.537 2.831 1.00 88.44 90 ASP A O 1
ATOM 721 N N . GLU A 1 91 ? -17.317 -1.421 2.196 1.00 85.75 91 GLU A N 1
ATOM 722 C CA . GLU A 1 91 ? -17.695 -2.761 2.677 1.00 85.75 91 GLU A CA 1
ATOM 723 C C . GLU A 1 91 ? -16.972 -3.913 1.948 1.00 85.75 91 GLU A C 1
ATOM 725 O O . GLU A 1 91 ? -17.004 -5.047 2.421 1.00 85.75 91 GLU A O 1
ATOM 730 N N . GLY A 1 92 ? -16.341 -3.644 0.800 1.00 85.25 92 GLY A N 1
ATOM 731 C CA . GLY A 1 92 ? -15.578 -4.607 0.004 1.00 85.25 92 GLY A CA 1
ATOM 732 C C . GLY A 1 92 ? -14.062 -4.458 0.144 1.00 85.25 92 GLY A C 1
ATOM 733 O O . GLY A 1 92 ? -13.333 -4.921 -0.734 1.00 85.25 92 GLY A O 1
ATOM 734 N N . ASP A 1 93 ? -13.587 -3.791 1.201 1.00 86.94 93 ASP A N 1
ATOM 735 C CA . ASP A 1 93 ? -12.178 -3.452 1.452 1.00 86.94 93 ASP A CA 1
ATOM 736 C C . ASP A 1 93 ? -11.531 -2.578 0.363 1.00 86.94 93 ASP A C 1
ATOM 738 O O . ASP A 1 93 ? -10.301 -2.495 0.261 1.00 86.94 93 ASP A O 1
ATOM 742 N N . LYS A 1 94 ? -12.321 -1.908 -0.481 1.00 91.50 94 LYS A N 1
ATOM 743 C CA . LYS A 1 94 ? -11.763 -1.021 -1.497 1.00 91.50 94 LYS A CA 1
ATOM 744 C C . LYS A 1 94 ? -11.401 0.310 -0.857 1.00 91.50 94 LYS A C 1
ATOM 746 O O . LYS A 1 94 ? -12.250 0.965 -0.259 1.00 91.50 94 LYS A O 1
ATOM 751 N N . ILE A 1 95 ? -10.156 0.743 -1.039 1.00 91.94 95 ILE A N 1
ATOM 752 C CA . ILE A 1 95 ? -9.693 2.060 -0.589 1.00 91.94 95 ILE A CA 1
ATOM 753 C C . ILE A 1 95 ? -10.445 3.148 -1.367 1.00 91.94 95 ILE A C 1
ATOM 755 O O . ILE A 1 95 ? -10.360 3.219 -2.595 1.00 91.94 95 ILE A O 1
ATOM 759 N N . ILE A 1 96 ? -11.183 3.986 -0.640 1.00 91.31 96 ILE A N 1
ATOM 760 C CA . ILE A 1 96 ? -11.905 5.152 -1.166 1.00 91.31 96 ILE A CA 1
ATOM 761 C C . ILE A 1 96 ? -11.060 6.415 -0.987 1.00 91.31 96 ILE A C 1
ATOM 763 O O . ILE A 1 96 ? -11.022 7.272 -1.867 1.00 91.31 96 ILE A O 1
ATOM 767 N N . GLU A 1 97 ? -10.368 6.514 0.145 1.00 90.19 97 GLU A N 1
ATOM 768 C CA . GLU A 1 97 ? -9.559 7.671 0.504 1.00 90.19 97 GLU A CA 1
ATOM 769 C C . GLU A 1 97 ? -8.279 7.219 1.203 1.00 90.19 97 GLU A C 1
ATOM 771 O O . GLU A 1 97 ? -8.283 6.256 1.973 1.00 90.19 97 GLU A O 1
ATOM 776 N N . PHE A 1 98 ? -7.186 7.926 0.935 1.00 92.06 98 PHE A N 1
ATOM 777 C CA . PHE A 1 98 ? -5.907 7.748 1.604 1.00 92.06 98 PHE A CA 1
ATOM 778 C C . PHE A 1 98 ? -5.378 9.123 2.001 1.00 92.06 98 PHE A C 1
ATOM 780 O O . PHE A 1 98 ? -5.242 10.003 1.149 1.00 92.06 98 PHE A O 1
ATOM 787 N N . VAL A 1 99 ? -5.078 9.307 3.284 1.00 90.44 99 VAL A N 1
ATOM 788 C CA . VAL A 1 99 ? -4.570 10.568 3.824 1.00 90.44 99 VAL A CA 1
ATOM 789 C C . VAL A 1 99 ? -3.290 10.298 4.599 1.00 90.44 99 VAL A C 1
ATOM 791 O O . VAL A 1 99 ? -3.283 9.525 5.553 1.00 90.44 99 VAL A O 1
ATOM 794 N N . GLU A 1 100 ? -2.203 10.953 4.200 1.00 89.50 100 GLU A N 1
ATOM 795 C CA . GLU A 1 100 ? -0.904 10.814 4.856 1.00 89.50 100 GLU A CA 1
ATOM 796 C C . GLU A 1 100 ? -0.834 11.698 6.107 1.00 89.50 100 GLU A C 1
ATOM 798 O O . GLU A 1 100 ? -0.965 12.921 6.012 1.00 89.50 100 GLU A O 1
ATOM 803 N N . LYS A 1 101 ? -0.611 11.080 7.274 1.00 90.38 101 LYS A N 1
ATOM 804 C CA . LYS A 1 101 ? -0.451 11.744 8.583 1.00 90.38 101 LYS A CA 1
ATOM 805 C C . LYS A 1 101 ? -1.555 12.769 8.886 1.00 90.38 101 LYS A C 1
ATOM 807 O O . LYS A 1 101 ? -1.268 13.952 9.109 1.00 90.38 101 LYS A O 1
ATOM 812 N N . PRO A 1 102 ? -2.836 12.351 8.867 1.00 90.75 102 PRO A N 1
ATOM 813 C CA . PRO A 1 102 ? -3.951 13.258 9.082 1.00 90.75 102 PRO A CA 1
ATOM 814 C C . PRO A 1 102 ? -3.956 13.781 10.519 1.00 90.75 102 PRO A C 1
ATOM 816 O O . PRO A 1 102 ? -3.815 13.020 11.472 1.00 90.75 102 PRO A O 1
ATOM 819 N N . ALA A 1 103 ? -4.223 15.078 10.686 1.00 91.12 103 ALA A N 1
ATOM 820 C CA . ALA A 1 103 ? -4.469 15.655 12.010 1.00 91.12 103 ALA A CA 1
ATOM 821 C C . ALA A 1 103 ? -5.762 15.116 12.653 1.00 91.12 103 ALA A C 1
ATOM 823 O O . ALA A 1 103 ? -5.876 15.091 13.875 1.00 91.12 103 ALA A O 1
ATOM 824 N N . ASN A 1 104 ? -6.728 14.692 11.831 1.00 89.94 104 ASN A N 1
ATOM 825 C CA . ASN A 1 104 ? -7.963 14.044 12.262 1.00 89.94 104 ASN A CA 1
ATOM 826 C C . ASN A 1 104 ? -8.169 12.755 11.442 1.00 89.94 104 ASN A C 1
ATOM 828 O O . ASN A 1 104 ? -8.707 12.829 10.334 1.00 89.94 104 ASN A O 1
ATOM 832 N N . PRO A 1 105 ? -7.659 11.605 11.918 1.00 91.00 105 PRO A N 1
ATOM 833 C CA . PRO A 1 105 ? -7.705 10.344 11.187 1.00 91.00 105 PRO A CA 1
ATOM 834 C C . PRO A 1 105 ? -9.139 9.862 10.935 1.00 91.00 105 PRO A C 1
ATOM 836 O O . PRO A 1 105 ? -9.951 9.878 11.863 1.00 91.00 105 PRO A O 1
ATOM 839 N N . PRO A 1 106 ? -9.476 9.391 9.721 1.00 90.69 106 PRO A N 1
ATOM 840 C CA . PRO A 1 106 ? -10.762 8.749 9.495 1.00 90.69 106 PRO A CA 1
ATOM 841 C C . PRO A 1 106 ? -10.849 7.450 10.303 1.00 90.69 106 PRO A C 1
ATOM 843 O O . PRO A 1 106 ? -9.892 6.671 10.375 1.00 90.69 106 PRO A O 1
ATOM 846 N N . ALA A 1 107 ? -11.999 7.219 10.930 1.00 90.62 107 ALA A N 1
ATOM 847 C CA . ALA A 1 107 ? -12.256 5.987 11.661 1.00 90.62 107 ALA A CA 1
ATOM 848 C C . ALA A 1 107 ? -12.586 4.832 10.707 1.00 90.62 107 ALA A C 1
ATOM 850 O O . ALA A 1 107 ? -13.087 5.044 9.600 1.00 90.62 107 ALA A O 1
ATOM 851 N N . MET A 1 108 ? -12.333 3.601 11.145 1.00 88.69 108 MET A N 1
ATOM 852 C CA . MET A 1 108 ? -12.661 2.417 10.361 1.00 88.69 108 MET A CA 1
ATOM 853 C C . MET A 1 108 ? -14.175 2.133 10.365 1.00 88.69 108 MET A C 1
ATOM 855 O O . MET A 1 108 ? -14.855 2.381 11.369 1.00 88.69 108 MET A O 1
ATOM 859 N N . PRO A 1 109 ? -14.726 1.559 9.280 1.00 84.31 109 PRO A N 1
ATOM 860 C CA . PRO A 1 109 ? -16.107 1.094 9.272 1.00 84.31 109 PRO A CA 1
ATOM 861 C C . PRO A 1 109 ? -16.359 0.089 10.405 1.00 84.31 109 PRO A C 1
ATOM 863 O O . PRO A 1 109 ? -15.632 -0.889 10.563 1.00 84.31 109 PRO A O 1
ATOM 866 N N . GLY A 1 110 ? -17.390 0.337 11.213 1.00 87.12 110 GLY A N 1
ATOM 867 C CA . GLY A 1 110 ? -17.791 -0.549 12.312 1.00 87.12 110 GLY A CA 1
ATOM 868 C C . GLY A 1 110 ? -17.065 -0.341 13.648 1.00 87.12 110 GLY A C 1
ATOM 869 O O . GLY A 1 110 ? -17.542 -0.865 14.653 1.00 87.12 110 GLY A O 1
ATOM 870 N N . ASP A 1 111 ? -15.987 0.450 13.710 1.00 89.88 111 ASP A N 1
ATOM 871 C CA . ASP A 1 111 ? -15.309 0.788 14.971 1.00 89.88 111 ASP A CA 1
ATOM 872 C C . ASP A 1 111 ? -14.760 2.224 14.945 1.00 89.88 111 ASP A C 1
ATOM 874 O O . ASP A 1 111 ? -13.697 2.509 14.398 1.00 89.88 111 ASP A O 1
ATOM 878 N N . ALA A 1 112 ? -15.486 3.139 15.595 1.00 91.44 112 ALA A N 1
ATOM 879 C CA . ALA A 1 112 ? -15.120 4.553 15.666 1.00 91.44 112 ALA A CA 1
ATOM 880 C C . ALA A 1 112 ? -13.868 4.833 16.524 1.00 91.44 112 ALA A C 1
ATOM 882 O O . ALA A 1 112 ? -13.376 5.959 16.537 1.00 91.44 112 ALA A O 1
ATOM 883 N N . THR A 1 113 ? -13.367 3.842 17.270 1.00 93.69 113 THR A N 1
ATOM 884 C CA . THR A 1 113 ? -12.207 4.005 18.162 1.00 93.69 113 THR A CA 1
ATOM 885 C C . THR A 1 113 ? -10.874 3.735 17.467 1.00 93.69 113 THR A C 1
ATOM 887 O O . THR A 1 113 ? -9.809 3.982 18.042 1.00 93.69 113 THR A O 1
ATOM 890 N N . LYS A 1 114 ? -10.915 3.236 16.226 1.00 94.50 114 LYS A N 1
ATOM 891 C CA . LYS A 1 114 ? -9.742 2.798 15.472 1.00 94.50 114 LYS A CA 1
ATOM 892 C C . LYS A 1 114 ? -9.728 3.356 14.062 1.00 94.50 114 LYS A C 1
ATOM 894 O O . LYS A 1 114 ? -10.765 3.681 13.494 1.00 94.50 114 LYS A O 1
ATOM 899 N N . SER A 1 115 ? -8.537 3.379 13.484 1.00 94.75 115 SER A N 1
ATOM 900 C CA . SER A 1 115 ? -8.287 3.749 12.094 1.00 94.75 115 SER A CA 1
ATOM 901 C C . SER A 1 115 ? -7.470 2.668 11.398 1.00 94.75 115 SER A C 1
ATOM 903 O O . SER A 1 115 ? -6.679 1.971 12.037 1.00 94.75 115 SER A O 1
ATOM 905 N N . LEU A 1 116 ? -7.642 2.533 10.082 1.00 94.44 116 LEU A N 1
ATOM 906 C CA . LEU A 1 116 ? -6.823 1.638 9.265 1.00 94.44 116 LEU A CA 1
ATOM 907 C C . LEU A 1 116 ? -5.542 2.360 8.855 1.00 94.44 116 LEU A C 1
ATOM 909 O O . LEU A 1 116 ? -5.560 3.217 7.974 1.00 94.44 116 LEU A O 1
ATOM 913 N N . ALA A 1 117 ? -4.435 2.013 9.505 1.00 94.38 117 ALA A N 1
ATOM 914 C CA . ALA A 1 117 ? -3.121 2.554 9.190 1.00 94.38 117 ALA A CA 1
ATOM 915 C C . ALA A 1 117 ? -2.398 1.668 8.169 1.00 94.38 117 ALA A C 1
ATOM 917 O O . ALA A 1 117 ? -2.387 0.442 8.293 1.00 94.38 117 ALA A O 1
ATOM 918 N N . SER A 1 118 ? -1.773 2.293 7.174 1.00 93.44 118 SER A N 1
ATOM 919 C CA . SER A 1 118 ? -0.879 1.645 6.216 1.00 93.44 118 SER A CA 1
ATOM 920 C C . SER A 1 118 ? 0.387 1.152 6.909 1.00 93.44 118 SER A C 1
ATOM 922 O O . SER A 1 118 ? 1.000 1.870 7.697 1.00 93.44 118 SER A O 1
ATOM 924 N N . MET A 1 119 ? 0.810 -0.066 6.572 1.00 91.38 119 MET A N 1
ATOM 925 C CA . MET A 1 119 ? 2.057 -0.656 7.070 1.00 91.38 119 MET A CA 1
ATOM 926 C C . MET A 1 119 ? 3.270 -0.355 6.173 1.00 91.38 119 MET A C 1
ATOM 928 O O . MET A 1 119 ? 4.373 -0.822 6.461 1.00 91.38 119 MET A O 1
ATOM 932 N N . GLY A 1 120 ? 3.078 0.379 5.069 1.00 89.75 120 GLY A N 1
ATOM 933 C CA . GLY A 1 120 ? 4.128 0.592 4.066 1.00 89.75 120 GLY A CA 1
ATOM 934 C C . GLY A 1 120 ? 4.463 -0.673 3.267 1.00 89.75 120 GLY A C 1
ATOM 935 O O . GLY A 1 120 ? 5.602 -0.861 2.842 1.00 89.75 120 GLY A O 1
ATOM 936 N N . ILE A 1 121 ? 3.484 -1.568 3.111 1.00 94.25 121 ILE A N 1
ATOM 937 C CA . ILE A 1 121 ? 3.600 -2.821 2.361 1.00 94.25 121 ILE A CA 1
ATOM 938 C C . ILE A 1 121 ? 2.577 -2.790 1.235 1.00 94.25 121 ILE A C 1
ATOM 940 O O . ILE A 1 121 ? 1.377 -2.635 1.484 1.00 94.25 121 ILE A O 1
ATOM 944 N N . TYR A 1 122 ? 3.052 -2.969 0.009 1.00 95.50 122 TYR A N 1
ATOM 945 C CA . TYR A 1 122 ? 2.243 -2.831 -1.195 1.00 95.50 122 TYR A CA 1
ATOM 946 C C . TYR A 1 122 ? 2.456 -4.021 -2.128 1.00 95.50 122 TYR A C 1
ATOM 948 O O . TYR A 1 122 ? 3.583 -4.482 -2.296 1.00 95.50 122 TYR A O 1
ATOM 956 N N . ILE A 1 123 ? 1.388 -4.490 -2.768 1.00 96.94 123 ILE A N 1
ATOM 957 C CA . ILE A 1 123 ? 1.448 -5.442 -3.881 1.00 96.94 123 ILE A CA 1
ATOM 958 C C . ILE A 1 123 ? 0.875 -4.765 -5.112 1.00 96.94 123 ILE A C 1
ATOM 960 O O . ILE A 1 123 ? -0.242 -4.253 -5.066 1.00 96.94 123 ILE A O 1
ATOM 964 N N . PHE A 1 124 ? 1.618 -4.801 -6.209 1.00 97.44 124 PHE A N 1
ATOM 965 C CA . PHE A 1 124 ? 1.186 -4.282 -7.496 1.00 97.44 124 PHE A CA 1
ATOM 966 C C . PHE A 1 124 ? 1.201 -5.367 -8.564 1.00 97.44 124 PHE A C 1
ATOM 968 O O . PHE A 1 124 ? 2.118 -6.192 -8.599 1.00 97.44 124 PHE A O 1
ATOM 975 N N . ASN A 1 125 ? 0.269 -5.264 -9.511 1.00 97.19 125 ASN A N 1
ATOM 976 C CA . ASN A 1 125 ? 0.489 -5.819 -10.844 1.00 97.19 125 ASN A CA 1
ATOM 977 C C . ASN A 1 125 ? 1.694 -5.099 -11.457 1.00 97.19 125 ASN A C 1
ATOM 979 O O . ASN A 1 125 ? 1.717 -3.866 -11.494 1.00 97.19 125 ASN A O 1
ATOM 983 N N . ALA A 1 126 ? 2.686 -5.853 -11.927 1.00 95.69 126 ALA A N 1
ATOM 984 C CA . ALA A 1 126 ? 3.956 -5.291 -12.376 1.00 95.69 126 ALA A CA 1
ATOM 985 C C . ALA A 1 126 ? 3.770 -4.256 -13.493 1.00 95.69 126 ALA A C 1
ATOM 987 O O . ALA A 1 126 ? 4.263 -3.138 -13.374 1.00 95.69 126 ALA A O 1
ATOM 988 N N . ASP A 1 127 ? 2.980 -4.586 -14.518 1.00 95.31 127 ASP A N 1
ATOM 989 C CA . ASP A 1 127 ? 2.705 -3.677 -15.635 1.00 95.31 127 ASP A CA 1
ATOM 990 C C . ASP A 1 127 ? 2.057 -2.367 -15.166 1.00 95.31 127 ASP A C 1
ATOM 992 O O . ASP A 1 127 ? 2.472 -1.289 -15.584 1.00 95.31 127 ASP A O 1
ATOM 996 N N . TYR A 1 128 ? 1.112 -2.451 -14.223 1.00 96.00 128 TYR A N 1
ATOM 997 C CA . TYR A 1 128 ? 0.453 -1.273 -13.660 1.00 96.00 128 TYR A CA 1
ATOM 998 C C . TYR A 1 128 ? 1.418 -0.395 -12.855 1.00 96.00 128 TYR A C 1
ATOM 1000 O O . TYR A 1 128 ? 1.369 0.827 -12.967 1.00 96.00 128 TYR A O 1
ATOM 1008 N N . LEU A 1 129 ? 2.316 -0.997 -12.067 1.00 95.31 129 LEU A N 1
ATOM 1009 C CA . LEU A 1 129 ? 3.357 -0.246 -11.361 1.00 95.31 129 LEU A CA 1
ATOM 1010 C C . LEU A 1 129 ? 4.262 0.493 -12.349 1.00 95.31 129 LEU A C 1
ATOM 1012 O O . LEU A 1 129 ? 4.615 1.645 -12.118 1.00 95.31 129 LEU A O 1
ATOM 1016 N N . TYR A 1 130 ? 4.645 -0.165 -13.441 1.00 93.81 130 TYR A N 1
ATOM 1017 C CA . TYR A 1 130 ? 5.548 0.425 -14.420 1.00 93.81 130 TYR A CA 1
ATOM 1018 C C . TYR A 1 130 ? 4.915 1.614 -15.139 1.00 93.81 130 TYR A C 1
ATOM 1020 O O . TYR A 1 130 ? 5.555 2.655 -15.254 1.00 93.81 130 TYR A O 1
ATOM 1028 N N . GLU A 1 131 ? 3.662 1.472 -15.577 1.00 93.50 131 GLU A N 1
ATOM 1029 C CA . GLU A 1 131 ? 2.883 2.568 -16.161 1.00 93.50 131 GLU A CA 1
ATOM 1030 C C . GLU A 1 131 ? 2.808 3.756 -15.196 1.00 93.50 131 GLU A C 1
ATOM 1032 O O . GLU A 1 131 ? 3.124 4.883 -15.570 1.00 93.50 131 GLU A O 1
ATOM 1037 N N . LEU A 1 132 ? 2.477 3.491 -13.930 1.00 92.31 132 LEU A N 1
ATOM 1038 C CA . LEU A 1 132 ? 2.293 4.522 -12.914 1.00 92.31 132 LEU A CA 1
ATOM 1039 C C . LEU A 1 132 ? 3.584 5.294 -12.599 1.00 92.31 132 LEU A C 1
ATOM 1041 O O . LEU A 1 132 ? 3.550 6.514 -12.457 1.00 92.31 132 LEU A O 1
ATOM 1045 N N . LEU A 1 133 ? 4.725 4.604 -12.510 1.00 90.56 133 LEU A N 1
ATOM 1046 C CA . LEU A 1 133 ? 6.026 5.240 -12.269 1.00 90.56 133 LEU A CA 1
ATOM 1047 C C . LEU A 1 133 ? 6.507 6.055 -13.477 1.00 90.56 133 LEU A C 1
ATOM 1049 O O . LEU A 1 133 ? 7.102 7.115 -13.305 1.00 90.56 133 LEU A O 1
ATOM 1053 N N . GLU A 1 134 ? 6.244 5.586 -14.699 1.00 89.38 134 GLU A N 1
ATOM 1054 C CA . GLU A 1 134 ? 6.572 6.330 -15.922 1.00 89.38 134 GLU A CA 1
ATOM 1055 C C . GLU A 1 134 ? 5.680 7.556 -16.135 1.00 89.38 134 GLU A C 1
ATOM 1057 O O . GLU A 1 134 ? 6.096 8.508 -16.796 1.00 89.38 134 GLU A O 1
ATOM 1062 N N . GLU A 1 135 ? 4.443 7.529 -15.640 1.00 88.88 135 GLU A N 1
ATOM 1063 C CA . GLU A 1 135 ? 3.565 8.699 -15.600 1.00 88.88 135 GLU A CA 1
ATOM 1064 C C . GLU A 1 135 ? 4.048 9.723 -14.564 1.00 88.88 135 GLU A C 1
ATOM 1066 O O . GLU A 1 135 ? 4.131 10.906 -14.890 1.00 88.88 135 GLU A O 1
ATOM 1071 N N . ASP A 1 136 ? 4.430 9.278 -13.362 1.00 82.81 136 ASP A N 1
ATOM 1072 C CA . ASP A 1 136 ? 4.946 10.149 -12.292 1.00 82.81 136 ASP A CA 1
ATOM 1073 C C . ASP A 1 136 ? 6.261 10.847 -12.694 1.00 82.81 136 ASP A C 1
ATOM 1075 O O . ASP A 1 136 ? 6.415 12.041 -12.455 1.00 82.81 136 ASP A O 1
ATOM 1079 N N . ASP A 1 137 ? 7.164 10.153 -13.401 1.00 79.88 137 ASP A N 1
ATOM 1080 C CA . ASP A 1 137 ? 8.436 10.722 -13.893 1.00 79.88 137 ASP A CA 1
ATOM 1081 C C . ASP A 1 137 ? 8.241 11.819 -14.958 1.00 79.88 137 ASP A C 1
ATOM 1083 O O . ASP A 1 137 ? 9.044 12.745 -15.076 1.00 79.88 137 ASP A O 1
ATOM 1087 N N . LYS A 1 138 ? 7.153 11.747 -15.738 1.00 78.38 138 LYS A N 1
ATOM 1088 C CA . LYS A 1 138 ? 6.820 12.755 -16.762 1.00 78.38 138 LYS A CA 1
ATOM 1089 C C . LYS A 1 138 ? 6.177 14.008 -16.164 1.00 78.38 138 LYS A C 1
ATOM 1091 O O . LYS A 1 138 ? 6.261 15.078 -16.771 1.00 78.38 138 LYS A O 1
ATOM 1096 N N . ASP A 1 139 ? 5.540 13.890 -15.001 1.00 64.81 139 ASP A N 1
ATOM 1097 C CA . ASP A 1 139 ? 4.816 14.966 -14.321 1.00 64.81 139 ASP A CA 1
ATOM 1098 C C . ASP A 1 139 ? 5.761 15.785 -13.413 1.00 64.81 139 ASP A C 1
ATOM 1100 O O . ASP A 1 139 ? 5.620 15.833 -12.193 1.00 64.81 139 ASP A O 1
ATOM 1104 N N . ASP A 1 140 ? 6.705 16.529 -14.004 1.00 52.16 140 ASP A N 1
ATOM 1105 C CA . ASP A 1 140 ? 7.702 17.354 -13.280 1.00 52.16 140 ASP A CA 1
ATOM 1106 C C . ASP A 1 140 ? 7.100 18.580 -12.530 1.00 52.16 140 ASP A C 1
ATOM 1108 O O . ASP A 1 140 ? 7.807 19.512 -12.147 1.00 52.16 140 ASP A O 1
ATOM 1112 N N . THR A 1 141 ? 5.774 18.626 -12.326 1.00 44.78 141 THR A N 1
ATOM 1113 C CA . THR A 1 141 ? 5.043 19.781 -11.758 1.00 44.78 141 THR A CA 1
ATOM 1114 C C . THR A 1 141 ? 3.990 19.466 -10.688 1.00 44.78 141 THR A C 1
ATOM 1116 O O . THR A 1 141 ? 3.396 20.405 -10.153 1.00 44.78 141 THR A O 1
ATOM 1119 N N . SER A 1 142 ? 3.758 18.206 -10.305 1.00 41.41 142 SER A N 1
ATOM 1120 C CA . SER A 1 142 ? 2.776 17.869 -9.257 1.00 41.41 142 SER A CA 1
ATOM 1121 C C . SER A 1 142 ? 3.445 17.191 -8.058 1.00 41.41 142 SER A C 1
ATOM 1123 O O . SER A 1 142 ? 4.490 16.564 -8.196 1.00 41.41 142 SER A O 1
ATOM 1125 N N . SER A 1 143 ? 2.913 17.385 -6.846 1.00 48.09 143 SER A N 1
ATOM 1126 C CA . SER A 1 143 ? 3.494 16.779 -5.642 1.00 48.09 143 SER A CA 1
ATOM 1127 C C . SER A 1 143 ? 3.590 15.254 -5.798 1.00 48.09 143 SER A C 1
ATOM 1129 O O . SER A 1 143 ? 2.633 14.685 -6.327 1.00 48.09 143 SER A O 1
ATOM 1131 N N . PRO A 1 144 ? 4.643 14.591 -5.279 1.00 47.25 144 PRO A N 1
ATOM 1132 C CA . PRO A 1 144 ? 4.820 13.150 -5.442 1.00 47.25 144 PRO A CA 1
ATOM 1133 C C . PRO A 1 144 ? 3.559 12.408 -4.991 1.00 47.25 144 PRO A C 1
ATOM 1135 O O . PRO A 1 144 ? 3.141 12.554 -3.839 1.00 47.25 144 PRO A O 1
ATOM 1138 N N . ARG A 1 145 ? 2.940 11.640 -5.897 1.00 52.72 145 ARG A N 1
ATOM 1139 C CA . ARG A 1 145 ? 1.706 10.881 -5.611 1.00 52.72 145 ARG A CA 1
ATOM 1140 C C . ARG A 1 145 ? 1.940 9.686 -4.685 1.00 52.72 145 ARG A C 1
ATOM 1142 O O . ARG A 1 145 ? 0.983 9.136 -4.150 1.00 52.72 145 ARG A O 1
ATOM 1149 N N . PHE A 1 146 ? 3.204 9.342 -4.453 1.00 46.22 146 PHE A N 1
ATOM 1150 C CA . PHE A 1 146 ? 3.654 8.355 -3.482 1.00 46.22 146 PHE A CA 1
ATOM 1151 C C . PHE A 1 146 ? 4.544 9.015 -2.427 1.00 46.22 146 PHE A C 1
ATOM 1153 O O . PHE A 1 146 ? 5.645 9.487 -2.727 1.00 46.22 146 PHE A O 1
ATOM 1160 N N . ARG A 1 147 ? 4.067 9.012 -1.185 1.00 42.41 147 ARG A N 1
ATOM 1161 C CA . ARG A 1 147 ? 4.867 9.216 0.021 1.00 42.41 147 ARG A CA 1
ATOM 1162 C C . ARG A 1 147 ? 4.697 8.021 0.939 1.00 42.41 147 ARG A C 1
ATOM 1164 O O . ARG A 1 147 ? 3.582 7.459 0.937 1.00 42.41 147 ARG A O 1
#

Foldseek 3Di:
DDDDDDDDDDDDDPDDPDDQPDPLSSCLSCVVVVVVVVDQKDKWADPPDDDDDDCVVVVVVCVVVVHQKDFDWDKDFQVPQLQFFFFEADPSRHTPDTDGNDPGGDAYPPDNRITIGTNRIMMHRSVSSNVVSVVQVVCPDDDRPPD

Secondary structure (DSSP, 8-state):
--------PPP--SSS----SSHHHHHHHTHHHHGGG--SEEEEE-TT------HHHHHHHHHHTT-SEEEEEEEEETTTGGGSEEEEE-TTS-EEEEEES-SSPPPBTTBTTEEEEEEEEEEEEHHHHHHHHHHHHH-TTS--S--

Radius of gyration: 16.82 Å; chains: 1; bounding box: 42×42×35 Å

pLDDT: mean 84.41, std 15.32, range [41.41, 97.44]